Protein AF-A0ABD5ZWK5-F1 (afdb_monomer_lite)

pLDDT: mean 74.75, std 18.38, range [37.28, 96.0]

Structure (mmCIF, N/CA/C/O backbone):
data_AF-A0ABD5ZWK5-F1
#
_entry.id   AF-A0ABD5ZWK5-F1
#
loop_
_atom_site.group_PDB
_atom_site.id
_atom_site.type_symbol
_atom_site.label_atom_id
_atom_site.label_alt_id
_atom_site.label_comp_id
_atom_site.label_asym_id
_atom_site.label_entity_id
_atom_site.label_seq_id
_atom_site.pdbx_PDB_ins_code
_atom_site.Cartn_x
_atom_site.Cartn_y
_atom_site.Cartn_z
_atom_site.occupancy
_atom_site.B_iso_or_equiv
_atom_site.auth_seq_id
_atom_site.auth_comp_id
_atom_site.auth_asym_id
_atom_site.auth_atom_id
_atom_site.pdbx_PDB_model_num
ATOM 1 N N . MET A 1 1 ? 53.057 19.884 9.368 1.00 41.72 1 MET A N 1
ATOM 2 C CA . MET A 1 1 ? 53.049 21.185 8.685 1.00 41.72 1 MET A CA 1
ATOM 3 C C . MET A 1 1 ? 52.386 20.954 7.342 1.00 41.72 1 MET A C 1
ATOM 5 O O . MET A 1 1 ? 52.974 20.271 6.521 1.00 41.72 1 MET A O 1
ATOM 9 N N . ASP A 1 2 ? 51.127 21.293 7.108 1.00 48.72 2 ASP A N 1
ATOM 10 C CA . ASP A 1 2 ? 50.189 22.088 7.892 1.00 48.72 2 ASP A CA 1
ATOM 11 C C . ASP A 1 2 ? 48.768 21.659 7.519 1.00 48.72 2 ASP A C 1
ATOM 13 O O . ASP A 1 2 ? 48.415 21.565 6.346 1.00 48.72 2 ASP A O 1
ATOM 17 N N . THR A 1 3 ? 47.967 21.371 8.538 1.00 60.72 3 THR A N 1
ATOM 18 C CA . THR A 1 3 ? 46.514 21.494 8.473 1.00 60.72 3 THR A CA 1
ATOM 19 C C . THR A 1 3 ? 46.187 22.971 8.304 1.00 60.72 3 THR A C 1
ATOM 21 O O . THR A 1 3 ? 46.682 23.777 9.090 1.00 60.72 3 THR A O 1
ATOM 24 N N . ASN A 1 4 ? 45.346 23.328 7.339 1.00 51.41 4 ASN A N 1
ATOM 25 C CA . ASN A 1 4 ? 44.724 24.647 7.311 1.00 51.41 4 ASN A CA 1
ATOM 26 C C . ASN A 1 4 ? 43.282 24.568 6.794 1.00 51.41 4 ASN A C 1
ATOM 28 O O . ASN A 1 4 ? 42.942 23.611 6.093 1.00 51.41 4 ASN A O 1
ATOM 32 N N . PRO A 1 5 ? 42.428 25.504 7.238 1.00 60.09 5 PRO A N 1
ATOM 33 C CA . PRO A 1 5 ? 41.156 25.188 7.861 1.00 60.09 5 PRO A CA 1
ATOM 34 C C . PRO A 1 5 ? 39.985 25.831 7.102 1.00 60.09 5 PRO A C 1
ATOM 36 O O . PRO A 1 5 ? 40.145 26.467 6.067 1.00 60.09 5 PRO A O 1
ATOM 39 N N . ILE A 1 6 ? 38.798 25.617 7.655 1.00 54.94 6 ILE A N 1
ATOM 40 C CA . ILE A 1 6 ? 37.521 26.266 7.354 1.00 54.94 6 ILE A CA 1
ATOM 41 C C . ILE A 1 6 ? 37.673 27.785 7.187 1.00 54.94 6 ILE A C 1
ATOM 43 O O . ILE A 1 6 ? 38.091 28.428 8.141 1.00 54.94 6 ILE A O 1
ATOM 47 N N . GLU A 1 7 ? 37.203 28.333 6.061 1.00 47.56 7 GLU A N 1
ATOM 48 C CA . GLU A 1 7 ? 36.507 29.631 5.985 1.00 47.56 7 GLU A CA 1
ATOM 49 C C . GLU A 1 7 ? 35.464 29.559 4.859 1.00 47.56 7 GLU A C 1
ATOM 51 O O . GLU A 1 7 ? 35.759 29.727 3.678 1.00 47.56 7 GLU A O 1
ATOM 56 N N . THR A 1 8 ? 34.220 29.235 5.217 1.00 54.31 8 THR A N 1
ATOM 57 C CA . THR A 1 8 ? 33.062 29.520 4.364 1.00 54.31 8 THR A CA 1
ATOM 58 C C . THR A 1 8 ? 32.545 30.879 4.792 1.00 54.31 8 THR A C 1
ATOM 60 O O . THR A 1 8 ? 31.763 30.989 5.736 1.00 54.31 8 THR A O 1
ATOM 63 N N . GLU A 1 9 ? 33.047 31.921 4.134 1.00 53.41 9 GLU A N 1
ATOM 64 C CA . GLU A 1 9 ? 32.497 33.257 4.282 1.00 53.41 9 GLU A CA 1
ATOM 65 C C . GLU A 1 9 ? 31.101 33.319 3.663 1.00 53.41 9 GLU A C 1
ATOM 67 O O . GLU A 1 9 ? 30.837 32.933 2.524 1.00 53.41 9 GLU A O 1
ATOM 72 N N . ARG A 1 10 ? 30.204 33.803 4.509 1.00 50.69 10 ARG A N 1
ATOM 73 C CA . ARG A 1 10 ? 28.829 34.194 4.264 1.00 50.69 10 ARG A CA 1
ATOM 74 C C . ARG A 1 10 ? 28.845 35.428 3.356 1.00 50.69 10 ARG A C 1
ATOM 76 O O . ARG A 1 10 ? 29.553 36.388 3.638 1.00 50.69 10 ARG A O 1
ATOM 83 N N . SER A 1 11 ? 28.051 35.427 2.292 1.00 53.44 11 SER A N 1
ATOM 84 C CA . SER A 1 11 ? 27.639 36.663 1.623 1.00 53.44 11 SER A CA 1
ATOM 85 C C . SER A 1 11 ? 26.136 36.640 1.430 1.00 53.44 11 SER A C 1
ATOM 87 O O . SER A 1 11 ? 25.565 35.715 0.857 1.00 53.44 11 SER A O 1
ATOM 89 N N . GLU A 1 12 ? 25.537 37.657 2.028 1.00 55.16 12 GLU A N 1
ATOM 90 C CA . GLU A 1 12 ? 24.126 37.982 2.080 1.00 55.16 12 GLU A CA 1
ATOM 91 C C . GLU A 1 12 ? 23.631 38.470 0.710 1.00 55.16 12 GLU A C 1
ATOM 93 O O . GLU A 1 12 ? 24.319 39.197 -0.005 1.00 55.16 12 GLU A O 1
ATOM 98 N N . SER A 1 13 ? 22.416 38.072 0.350 1.00 49.88 13 SER A N 1
ATOM 99 C CA . SER A 1 13 ? 21.538 38.716 -0.638 1.00 49.88 13 SER A CA 1
ATOM 100 C C . SER A 1 13 ? 20.133 38.273 -0.225 1.00 49.88 13 SER A C 1
ATOM 102 O O . SER A 1 13 ? 19.836 37.084 -0.263 1.00 49.88 13 SER A O 1
ATOM 104 N N . ASP A 1 14 ? 19.393 39.075 0.536 1.00 57.72 14 ASP A N 1
ATOM 105 C CA . ASP A 1 14 ? 18.587 40.210 0.065 1.00 57.72 14 ASP A CA 1
ATOM 106 C C . ASP A 1 14 ? 17.645 39.814 -1.079 1.00 57.72 14 ASP A C 1
ATOM 108 O O . ASP A 1 14 ? 17.974 39.918 -2.258 1.00 57.72 14 ASP A O 1
ATOM 112 N N . SER A 1 15 ? 16.471 39.320 -0.689 1.00 50.72 15 SER A N 1
ATOM 113 C CA . SER A 1 15 ? 15.239 39.452 -1.460 1.00 50.72 15 SER A CA 1
ATOM 114 C C . SER A 1 15 ? 14.054 39.351 -0.498 1.00 50.72 15 SER A C 1
ATOM 116 O O . SER A 1 15 ? 13.648 38.260 -0.096 1.00 50.72 15 SER A O 1
ATOM 118 N N . THR A 1 16 ? 13.537 40.506 -0.092 1.00 54.25 16 THR A N 1
ATOM 119 C CA . THR A 1 16 ? 12.135 40.681 0.293 1.00 54.25 16 THR A CA 1
ATOM 120 C C . THR A 1 16 ? 11.244 40.357 -0.904 1.00 54.25 16 THR A C 1
ATOM 122 O O . THR A 1 16 ? 11.539 40.803 -2.010 1.00 54.25 16 THR A O 1
ATOM 125 N N . ASP A 1 17 ? 10.203 39.549 -0.704 1.00 47.34 17 ASP A N 1
ATOM 126 C CA . ASP A 1 17 ? 8.800 39.989 -0.776 1.00 47.34 17 ASP A CA 1
ATOM 127 C C . ASP A 1 17 ? 7.824 38.798 -0.744 1.00 47.34 17 ASP A C 1
ATOM 129 O O . ASP A 1 17 ? 8.101 37.725 -1.279 1.00 47.34 17 ASP A O 1
ATOM 133 N N . ASP A 1 18 ? 6.662 39.078 -0.147 1.00 54.00 18 ASP A N 1
ATOM 134 C CA . ASP A 1 18 ? 5.392 38.345 -0.222 1.00 54.00 18 ASP A CA 1
ATOM 135 C C . ASP A 1 18 ? 5.255 37.005 0.530 1.00 54.00 18 ASP A C 1
ATOM 137 O O . ASP A 1 18 ? 5.014 35.952 -0.056 1.00 54.00 18 ASP A O 1
ATOM 141 N N . ASP A 1 19 ? 5.261 37.075 1.868 1.00 55.28 19 ASP A N 1
ATOM 142 C CA . ASP A 1 19 ? 4.464 36.142 2.676 1.00 55.28 19 ASP A CA 1
ATOM 143 C C . ASP A 1 19 ? 3.159 36.828 3.085 1.00 55.28 19 ASP A C 1
ATOM 145 O O . ASP A 1 19 ? 3.110 37.735 3.920 1.00 55.28 19 ASP A O 1
ATOM 149 N N . ALA A 1 20 ? 2.094 36.401 2.413 1.00 56.19 20 ALA A N 1
ATOM 150 C CA . ALA A 1 20 ? 0.741 36.857 2.624 1.00 56.19 20 ALA A CA 1
ATOM 151 C C . ALA A 1 20 ? 0.269 36.543 4.051 1.00 56.19 20 ALA A C 1
ATOM 153 O O . ALA A 1 20 ? 0.216 35.400 4.501 1.00 56.19 20 ALA A O 1
ATOM 154 N N . GLU A 1 21 ? -0.145 37.607 4.725 1.00 58.12 21 GLU A N 1
ATOM 155 C CA . GLU A 1 21 ? -0.917 37.613 5.956 1.00 58.12 21 GLU A CA 1
ATOM 156 C C . GLU A 1 21 ? -2.157 36.701 5.863 1.00 58.12 21 GLU A C 1
ATOM 158 O O . GLU A 1 21 ? -3.150 37.040 5.219 1.00 58.12 21 GLU A O 1
ATOM 163 N N . THR A 1 22 ? -2.161 35.591 6.603 1.00 56.06 22 THR A N 1
ATOM 164 C CA . THR A 1 22 ? -3.397 35.040 7.181 1.00 56.06 22 THR A CA 1
ATOM 165 C C . THR A 1 22 ? -3.154 34.668 8.638 1.00 56.06 22 THR A C 1
ATOM 167 O O . THR A 1 22 ? -2.994 33.501 8.994 1.00 56.06 22 THR A O 1
ATOM 170 N N . ALA A 1 23 ? -3.125 35.679 9.507 1.00 52.66 23 ALA A N 1
ATOM 171 C CA . ALA A 1 23 ? -3.261 35.472 10.940 1.00 52.66 23 ALA A CA 1
ATOM 172 C C . ALA A 1 23 ? -4.684 34.965 11.225 1.00 52.66 23 ALA A C 1
ATOM 174 O O . ALA A 1 23 ? -5.651 35.727 11.232 1.00 52.66 23 ALA A O 1
ATOM 175 N N . ALA A 1 24 ? -4.824 33.658 11.446 1.00 52.19 24 ALA A N 1
ATOM 176 C CA . ALA A 1 24 ? -6.021 33.091 12.044 1.00 52.19 24 ALA A CA 1
ATOM 177 C C . ALA A 1 24 ? -6.106 33.590 13.494 1.00 52.19 24 ALA A C 1
ATOM 179 O O . ALA A 1 24 ? -5.479 33.046 14.400 1.00 52.19 24 ALA A O 1
ATOM 180 N N . THR A 1 25 ? -6.860 34.664 13.718 1.00 49.44 25 THR A N 1
ATOM 181 C CA . THR A 1 25 ? -7.189 35.139 15.061 1.00 49.44 25 THR A CA 1
ATOM 182 C C . THR A 1 25 ? -8.143 34.138 15.708 1.00 49.44 25 THR A C 1
ATOM 184 O O . THR A 1 25 ? -9.362 34.222 15.542 1.00 49.44 25 THR A O 1
ATOM 187 N N . ALA A 1 26 ? -7.594 33.166 16.435 1.00 51.25 26 ALA A N 1
ATOM 188 C CA . ALA A 1 26 ? -8.353 32.376 17.389 1.00 51.25 26 ALA A CA 1
ATOM 189 C C . ALA A 1 26 ? -8.826 33.318 18.508 1.00 51.25 26 ALA A C 1
ATOM 191 O O . ALA A 1 26 ? -8.052 33.733 19.368 1.00 51.25 26 ALA A O 1
ATOM 192 N N . SER A 1 27 ? -10.099 33.706 18.457 1.00 50.72 27 SER A N 1
ATOM 193 C CA . SER A 1 27 ? -10.766 34.395 19.557 1.00 50.72 27 SER A CA 1
ATOM 194 C C . SER A 1 27 ? -10.916 33.405 20.712 1.00 50.72 27 SER A C 1
ATOM 196 O O . SER A 1 27 ? -11.805 32.557 20.713 1.00 50.72 27 SER A O 1
ATOM 198 N N . VAL A 1 28 ? -10.013 33.498 21.687 1.00 57.72 28 VAL A N 1
ATOM 199 C CA . VAL A 1 28 ? -10.238 32.959 23.028 1.00 57.72 28 VAL A CA 1
ATOM 200 C C . VAL A 1 28 ? -11.295 33.850 23.674 1.00 57.72 28 VAL A C 1
ATOM 202 O O . VAL A 1 28 ? -11.070 35.039 23.892 1.00 57.72 28 VAL A O 1
ATOM 205 N N . VAL A 1 29 ? -12.475 33.286 23.920 1.00 58.56 29 VAL A N 1
ATOM 206 C CA . VAL A 1 29 ? -13.468 33.888 24.809 1.00 58.56 29 VAL A CA 1
ATOM 207 C C . VAL A 1 29 ? -12.938 33.704 26.226 1.00 58.56 29 VAL A C 1
ATOM 209 O O . VAL A 1 29 ? -13.013 32.610 26.782 1.00 58.56 29 VAL A O 1
ATOM 212 N N . GLU A 1 30 ? -12.355 34.761 26.787 1.00 48.53 30 GLU A N 1
ATOM 213 C CA . GLU A 1 30 ? -12.121 34.846 28.225 1.0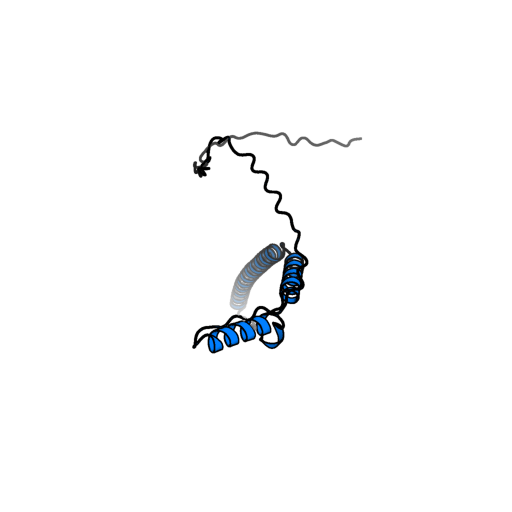0 48.53 30 GLU A CA 1
ATOM 214 C C . GLU A 1 30 ? -13.477 34.948 28.927 1.00 48.53 30 GLU A C 1
ATOM 216 O O . GLU A 1 30 ? -14.207 35.929 28.779 1.00 48.53 30 GLU A O 1
ATOM 221 N N . ALA A 1 31 ? -13.830 33.899 29.665 1.00 56.12 31 ALA A N 1
ATOM 222 C CA . ALA A 1 31 ? -14.892 33.954 30.652 1.00 56.12 31 ALA A CA 1
ATOM 223 C C . ALA A 1 31 ? -14.315 34.588 31.926 1.00 56.12 31 ALA A C 1
ATOM 225 O O . ALA A 1 31 ? -13.784 33.894 32.790 1.00 56.12 31 ALA A O 1
ATOM 226 N N . ASP A 1 32 ? -14.394 35.914 32.005 1.00 50.75 32 ASP A N 1
ATOM 227 C CA . ASP A 1 32 ? -14.302 36.651 33.264 1.00 50.75 32 ASP A CA 1
ATOM 228 C C . ASP A 1 32 ? -15.675 36.540 33.948 1.00 50.75 32 ASP A C 1
ATOM 230 O O . ASP A 1 32 ? -16.598 37.287 33.625 1.00 50.75 32 ASP A O 1
ATOM 234 N N . ASP A 1 33 ? -15.850 35.541 34.820 1.00 50.44 33 ASP A N 1
ATOM 235 C CA . ASP A 1 33 ? -16.977 35.507 35.757 1.00 50.44 33 ASP A CA 1
ATOM 236 C C . ASP A 1 33 ? -16.432 35.705 37.169 1.00 50.44 33 ASP A C 1
ATOM 238 O O . ASP A 1 33 ? -15.735 34.867 37.751 1.00 50.44 33 ASP A O 1
ATOM 242 N N . ALA A 1 34 ? -16.677 36.916 37.650 1.00 52.72 34 ALA A N 1
ATOM 243 C CA . ALA A 1 34 ? -16.194 37.449 38.900 1.00 52.72 34 ALA A CA 1
ATOM 244 C C . ALA A 1 34 ? -16.769 36.712 40.119 1.00 52.72 34 ALA A C 1
ATOM 246 O O . ALA A 1 34 ? -17.892 36.216 40.136 1.00 52.72 34 ALA A O 1
ATOM 247 N N . ALA A 1 35 ? -15.967 36.725 41.180 1.00 54.16 35 ALA A N 1
ATOM 248 C CA . ALA A 1 35 ? -16.237 36.176 42.499 1.00 54.16 35 ALA A CA 1
ATOM 249 C C . ALA A 1 35 ? -17.658 36.424 43.059 1.00 54.16 35 ALA A C 1
ATOM 251 O O . ALA A 1 35 ? -18.169 37.542 43.079 1.00 54.16 35 ALA A O 1
ATOM 252 N N . THR A 1 36 ? -18.216 35.369 43.652 1.00 50.88 36 THR A N 1
ATOM 253 C CA . THR A 1 36 ? -19.245 35.367 44.710 1.00 50.88 36 THR A CA 1
ATOM 254 C C . THR A 1 36 ? -18.729 34.348 45.729 1.00 50.88 36 THR A C 1
ATOM 256 O O . THR A 1 36 ? -18.655 33.163 45.430 1.00 50.88 36 THR A O 1
ATOM 259 N N . ASP A 1 37 ? -17.987 34.754 46.760 1.00 56.28 37 ASP A N 1
ATOM 260 C CA . ASP A 1 37 ? -18.473 35.189 48.081 1.00 56.28 37 ASP A CA 1
ATOM 261 C C . ASP A 1 37 ? -19.783 34.530 48.536 1.00 56.28 37 ASP A C 1
ATOM 263 O O . ASP A 1 37 ? -20.864 34.867 48.061 1.00 56.28 37 ASP A O 1
ATOM 267 N N . GLY A 1 38 ? -19.670 33.633 49.518 1.00 47.75 38 GLY A N 1
ATOM 268 C CA . GLY A 1 38 ? -20.788 33.245 50.372 1.00 47.75 38 GLY A CA 1
ATOM 269 C C . GLY A 1 38 ? -21.087 31.751 50.414 1.00 47.75 38 GLY A C 1
ATOM 270 O O . GLY A 1 38 ? -21.747 31.214 49.531 1.00 47.75 38 GLY A O 1
ATOM 271 N N . GLY A 1 39 ? -20.719 31.119 51.533 1.00 47.72 39 GLY A N 1
ATOM 272 C CA . GLY A 1 39 ? -21.441 29.950 52.033 1.00 47.72 39 GLY A CA 1
ATOM 273 C C . GLY A 1 39 ? -20.564 28.776 52.429 1.00 47.72 39 GLY A C 1
ATOM 274 O O . GLY A 1 39 ? -20.484 27.786 51.712 1.00 47.72 39 GLY A O 1
ATOM 275 N N . GLU A 1 40 ? -19.977 28.854 53.617 1.00 54.94 40 GLU A N 1
ATOM 276 C CA . GLU A 1 40 ? -19.593 27.668 54.374 1.00 54.94 40 GLU A CA 1
ATOM 277 C C . GLU A 1 40 ? -20.877 26.881 54.675 1.00 54.94 40 GLU A C 1
ATOM 279 O O . GLU A 1 40 ? -21.720 27.319 55.459 1.00 54.94 40 GLU A O 1
ATOM 284 N N . THR A 1 41 ? -21.070 25.738 54.022 1.00 48.16 41 THR A N 1
ATOM 285 C CA . THR A 1 41 ? -22.033 24.736 54.479 1.00 48.16 41 THR A CA 1
ATOM 286 C C . THR A 1 41 ? -21.267 23.494 54.876 1.00 48.16 41 THR A C 1
ATOM 288 O O . THR A 1 41 ? -20.989 22.625 54.050 1.00 48.16 41 THR A O 1
ATOM 291 N N . ASP A 1 42 ? -20.948 23.430 56.169 1.00 52.19 42 ASP A N 1
ATOM 292 C CA . ASP A 1 42 ? -20.785 22.174 56.888 1.00 52.19 42 ASP A CA 1
ATOM 293 C C . ASP A 1 42 ? -21.972 21.274 56.548 1.00 52.19 42 ASP A C 1
ATOM 295 O O . ASP A 1 42 ? -23.132 21.589 56.822 1.00 52.19 42 ASP A O 1
ATOM 299 N N . THR A 1 43 ? -21.699 20.149 55.905 1.00 54.53 43 THR A N 1
ATOM 300 C CA . THR A 1 43 ? -22.643 19.039 55.869 1.00 54.53 43 THR A CA 1
ATOM 301 C C . THR A 1 43 ? -21.864 17.787 56.211 1.00 54.53 43 THR A C 1
ATOM 303 O O . THR A 1 43 ? -21.460 17.013 55.346 1.00 54.53 43 THR A O 1
ATOM 306 N N . GLU A 1 44 ? -21.647 17.604 57.511 1.00 53.88 44 GLU A N 1
ATOM 307 C CA . GLU A 1 44 ? -21.389 16.289 58.079 1.00 53.88 44 GLU A CA 1
ATOM 308 C C . GLU A 1 44 ? -22.635 15.428 57.837 1.00 53.88 44 GLU A C 1
ATOM 310 O O . GLU A 1 44 ? -23.612 15.444 58.585 1.00 53.88 44 GLU A O 1
ATOM 315 N N . ALA A 1 45 ? -22.631 14.702 56.721 1.00 49.31 45 ALA A N 1
ATOM 316 C CA . ALA A 1 45 ? -23.543 13.595 56.514 1.00 49.31 45 ALA A CA 1
ATOM 317 C C . ALA A 1 45 ? -22.959 12.378 57.238 1.00 49.31 45 ALA A C 1
ATOM 319 O O . ALA A 1 45 ? -22.171 11.609 56.690 1.00 49.31 45 ALA A O 1
ATOM 320 N N . GLU A 1 46 ? -23.351 12.251 58.501 1.00 49.38 46 GLU A N 1
ATOM 321 C CA . GLU A 1 46 ? -23.245 11.059 59.337 1.00 49.38 46 GLU A CA 1
ATOM 322 C C . GLU A 1 46 ? -23.595 9.791 58.530 1.00 49.38 46 GLU A C 1
ATOM 324 O O . GLU A 1 46 ? -24.764 9.433 58.363 1.00 49.38 46 GLU A O 1
ATOM 329 N N . SER A 1 47 ? -22.584 9.075 58.029 1.00 47.66 47 SER A N 1
ATOM 330 C CA . SER A 1 47 ? -22.750 7.738 57.445 1.00 47.66 47 SER A CA 1
ATOM 331 C C . SER A 1 47 ? -22.855 6.706 58.571 1.00 47.66 47 SER A C 1
ATOM 333 O O . SER A 1 47 ? -21.978 5.876 58.804 1.00 47.66 47 SER A O 1
ATOM 335 N N . GLY A 1 48 ? -23.940 6.814 59.336 1.00 56.53 48 GLY A N 1
ATOM 336 C CA . GLY A 1 48 ? -24.341 5.880 60.378 1.00 56.53 48 GLY A CA 1
ATOM 337 C C . GLY A 1 48 ? -25.532 5.061 59.899 1.00 56.53 48 GLY A C 1
ATOM 338 O O . GLY A 1 48 ? -26.677 5.462 60.080 1.00 56.53 48 GLY A O 1
ATOM 339 N N . GLY A 1 49 ? -25.281 3.905 59.281 1.00 45.03 49 GLY A N 1
ATOM 340 C CA . GLY A 1 49 ? -26.376 3.103 58.742 1.00 45.03 49 GLY A CA 1
ATOM 341 C C . GLY A 1 49 ? -25.998 1.736 58.194 1.00 45.03 49 GLY A C 1
ATOM 342 O O . GLY A 1 49 ? -26.446 1.381 57.111 1.00 45.03 49 GLY A O 1
ATOM 343 N N . SER A 1 50 ? -25.244 0.926 58.945 1.00 53.88 50 SER A N 1
ATOM 344 C CA . SER A 1 50 ? -25.272 -0.536 58.759 1.00 53.88 50 SER A CA 1
ATOM 345 C C . SER A 1 50 ? -26.631 -1.068 59.236 1.00 53.88 50 SER A C 1
ATOM 347 O O . SER A 1 50 ? -26.756 -1.685 60.291 1.00 53.88 50 SER A O 1
ATOM 349 N N . SER A 1 51 ? -27.696 -0.736 58.509 1.00 46.84 51 SER A N 1
ATOM 350 C CA . SER A 1 51 ? -28.987 -1.386 58.693 1.00 46.84 51 SER A CA 1
ATOM 351 C C . SER A 1 51 ? -28.979 -2.627 57.828 1.00 46.84 51 SER A C 1
ATOM 353 O O . SER A 1 51 ? -28.858 -2.531 56.611 1.00 46.84 51 SER A O 1
ATOM 355 N N . ALA A 1 52 ? -29.083 -3.788 58.471 1.00 58.38 52 ALA A N 1
ATOM 356 C CA . ALA A 1 52 ? -29.350 -5.059 57.820 1.00 58.38 52 ALA A CA 1
ATOM 357 C C . ALA A 1 52 ? -30.483 -4.872 56.797 1.00 58.38 52 ALA A C 1
ATOM 359 O O . ALA A 1 52 ? -31.646 -4.698 57.166 1.00 58.38 52 ALA A O 1
ATOM 360 N N . VAL A 1 53 ? -30.123 -4.822 55.514 1.00 58.41 53 VAL A N 1
ATOM 361 C CA . VAL A 1 53 ? -31.060 -4.504 54.437 1.00 58.41 53 VAL A CA 1
ATOM 362 C C . VAL A 1 53 ? -31.914 -5.742 54.197 1.00 58.41 53 VAL A C 1
ATOM 364 O O . VAL A 1 53 ? -31.512 -6.674 53.504 1.00 58.41 53 VAL A O 1
ATOM 367 N N . GLY A 1 54 ? -33.089 -5.783 54.825 1.00 63.16 54 GLY A N 1
ATOM 368 C CA . GLY A 1 54 ? -34.146 -6.711 54.435 1.00 63.16 54 GLY A CA 1
ATOM 369 C C . GLY A 1 54 ? -34.566 -6.442 52.983 1.00 63.16 54 GLY A C 1
ATOM 370 O O . GLY A 1 54 ? -34.485 -5.295 52.534 1.00 63.16 54 GLY A O 1
ATOM 371 N N . PRO A 1 55 ? -34.990 -7.467 52.222 1.00 69.94 55 PRO A N 1
ATOM 372 C CA . PRO A 1 55 ? -35.326 -7.298 50.813 1.00 69.94 55 PRO A CA 1
ATOM 373 C C . PRO A 1 55 ? -36.452 -6.268 50.646 1.00 69.94 55 PRO A C 1
ATOM 375 O O . PRO A 1 55 ? -37.516 -6.391 51.252 1.00 69.94 55 PRO A O 1
ATOM 378 N N . LEU A 1 56 ? -36.209 -5.253 49.815 1.00 64.12 56 LEU A N 1
ATOM 379 C CA . LEU A 1 56 ? -37.191 -4.231 49.456 1.00 64.12 56 LEU A CA 1
ATOM 380 C C . LEU A 1 56 ? -38.306 -4.872 48.619 1.00 64.12 56 LEU A C 1
ATOM 382 O O . LEU A 1 56 ? -38.093 -5.248 47.467 1.00 64.12 56 LEU A O 1
ATOM 386 N N . THR A 1 57 ? -39.504 -4.997 49.188 1.00 59.53 57 THR A N 1
ATOM 387 C CA . THR A 1 57 ? -40.692 -5.451 48.458 1.00 59.53 57 THR A CA 1
ATOM 388 C C . THR A 1 57 ? -41.361 -4.255 47.792 1.00 59.53 57 THR A C 1
ATOM 390 O O . THR A 1 57 ? -42.087 -3.500 48.438 1.00 59.53 57 THR A O 1
ATOM 393 N N . ILE A 1 58 ? -41.110 -4.066 46.499 1.00 70.94 58 ILE A N 1
ATOM 394 C CA . ILE A 1 58 ? -41.827 -3.086 45.681 1.00 70.94 58 ILE A CA 1
ATOM 395 C C . ILE A 1 58 ? -43.062 -3.784 45.108 1.00 70.94 58 ILE A C 1
ATOM 397 O O . ILE A 1 58 ? -42.943 -4.776 44.393 1.00 70.94 58 ILE A O 1
ATOM 401 N N . THR A 1 59 ? -44.257 -3.282 45.414 1.00 65.56 59 THR A N 1
ATOM 402 C CA . THR A 1 59 ? -45.484 -3.685 44.715 1.00 65.56 59 THR A CA 1
ATOM 403 C C . THR A 1 59 ? -45.580 -2.867 43.433 1.00 65.56 59 THR A C 1
ATOM 405 O O . THR A 1 59 ? -45.887 -1.674 43.487 1.00 65.56 59 THR A O 1
ATOM 408 N N . LEU A 1 60 ? -45.247 -3.475 42.294 1.00 67.56 60 LEU A N 1
ATOM 409 C CA . LEU A 1 60 ? -45.257 -2.775 41.014 1.00 67.56 60 LEU A CA 1
ATOM 410 C C . LEU A 1 60 ? -46.651 -2.804 40.339 1.00 67.56 60 LEU A C 1
ATOM 412 O O . LEU A 1 60 ? -47.379 -3.784 40.503 1.00 67.56 60 LEU A O 1
ATOM 416 N N . PRO A 1 61 ? -47.025 -1.755 39.575 1.00 77.75 61 PRO A N 1
ATOM 417 C CA . PRO A 1 61 ? -48.254 -1.703 38.776 1.00 77.75 61 PRO A CA 1
ATOM 418 C C . PRO A 1 61 ? -48.332 -2.799 37.707 1.00 77.75 61 PRO A C 1
ATOM 420 O O . PRO A 1 61 ? -47.304 -3.243 37.186 1.00 77.75 61 PRO A O 1
ATOM 423 N N . ASP A 1 62 ? -49.557 -3.171 37.335 1.00 59.09 62 ASP A N 1
ATOM 424 C CA . ASP A 1 62 ? -49.821 -4.168 36.295 1.00 59.09 62 ASP A CA 1
ATOM 425 C C . ASP A 1 62 ? -49.222 -3.702 34.950 1.00 59.09 62 ASP A C 1
ATOM 427 O O . ASP A 1 62 ? -49.469 -2.578 34.507 1.00 59.09 62 ASP A O 1
ATOM 431 N N . GLY A 1 63 ? -48.346 -4.524 34.360 1.00 67.50 63 GLY A N 1
ATOM 432 C CA . GLY A 1 63 ? -47.476 -4.170 33.221 1.00 67.50 63 GLY A CA 1
ATOM 433 C C . GLY A 1 63 ? -45.976 -4.049 33.544 1.00 67.50 63 GLY A C 1
ATOM 434 O O . GLY A 1 63 ? -45.143 -4.077 32.638 1.00 67.50 63 GLY A O 1
ATOM 435 N N . SER A 1 64 ? -45.597 -3.996 34.823 1.00 72.69 64 SER A N 1
ATOM 436 C CA . SER A 1 64 ? -44.186 -3.912 35.240 1.00 72.69 64 SER A CA 1
ATOM 437 C C . SER A 1 64 ? -43.429 -5.238 35.159 1.00 72.69 64 SER A C 1
ATOM 439 O O . SER A 1 64 ? -42.207 -5.251 35.296 1.00 72.69 64 SER A O 1
ATOM 441 N N . GLU A 1 65 ? -44.132 -6.345 34.924 1.00 76.19 65 GLU A N 1
ATOM 442 C CA . GLU A 1 65 ? -43.546 -7.671 34.713 1.00 76.19 65 GLU A CA 1
ATOM 443 C C . GLU A 1 65 ? -42.640 -7.684 33.473 1.00 76.19 65 GLU A C 1
ATOM 445 O O . GLU A 1 65 ? -41.494 -8.112 33.563 1.00 76.19 65 GLU A O 1
ATOM 450 N N . SER A 1 66 ? -43.080 -7.077 32.363 1.00 80.50 66 SER A N 1
ATOM 451 C CA . SER A 1 66 ? -42.278 -6.970 31.134 1.00 80.50 66 SER A CA 1
ATOM 452 C C . SER A 1 66 ? -41.055 -6.061 31.301 1.00 80.50 66 SER A C 1
ATOM 454 O O . SER A 1 66 ? -39.969 -6.369 30.812 1.00 80.50 66 SER A O 1
ATOM 456 N N . VAL A 1 67 ? -41.199 -4.958 32.043 1.00 85.75 67 VAL A N 1
ATOM 457 C CA . VAL A 1 67 ? -40.081 -4.043 32.327 1.00 85.75 67 VAL A CA 1
ATOM 458 C C . VAL A 1 67 ? -39.073 -4.703 33.265 1.00 85.75 67 VAL A C 1
ATOM 460 O O . VAL A 1 67 ? -37.867 -4.585 33.071 1.00 85.75 67 VAL A O 1
ATOM 463 N N . SER A 1 68 ? -39.557 -5.447 34.255 1.00 87.12 68 SER A N 1
ATOM 464 C CA . SER A 1 68 ? -38.718 -6.190 35.193 1.00 87.12 68 SER A CA 1
ATOM 465 C C . SER A 1 68 ? -37.976 -7.325 34.487 1.00 87.12 68 SER A C 1
ATOM 467 O O . SER A 1 68 ? -36.783 -7.503 34.721 1.00 87.12 68 SER A O 1
ATOM 469 N N . GLU A 1 69 ? -38.630 -8.037 33.567 1.00 89.44 69 GLU A N 1
ATOM 470 C CA . GLU A 1 69 ? -37.985 -9.039 32.716 1.00 89.44 69 GLU A CA 1
ATOM 471 C C . GLU A 1 69 ? -36.913 -8.408 31.819 1.00 89.44 69 GLU A C 1
ATOM 473 O O . GLU A 1 69 ? -35.790 -8.908 31.766 1.00 89.44 69 GLU A O 1
ATOM 478 N N . ALA A 1 70 ? -37.202 -7.266 31.189 1.00 91.62 70 ALA A N 1
ATOM 479 C CA . ALA A 1 70 ? -36.231 -6.546 30.369 1.00 91.62 70 ALA A CA 1
ATOM 480 C C . ALA A 1 70 ? -35.013 -6.085 31.185 1.00 91.62 70 ALA A C 1
ATOM 482 O O . ALA A 1 70 ? -33.876 -6.269 30.750 1.00 91.62 70 ALA A O 1
ATOM 483 N N . ILE A 1 71 ? -35.229 -5.543 32.387 1.00 90.38 71 ILE A N 1
ATOM 484 C CA . ILE A 1 71 ? -34.150 -5.125 33.293 1.00 90.38 71 ILE A CA 1
ATOM 485 C C . ILE A 1 71 ? -33.307 -6.331 33.719 1.00 90.38 71 ILE A C 1
ATOM 487 O O . ILE A 1 71 ? -32.079 -6.254 33.710 1.00 90.38 71 ILE A O 1
ATOM 491 N N . LEU A 1 72 ? -33.935 -7.456 34.068 1.00 88.75 72 LEU A N 1
ATOM 492 C CA . LEU A 1 72 ? -33.218 -8.669 34.469 1.00 88.75 72 LEU A CA 1
ATOM 493 C C . LEU A 1 72 ? -32.444 -9.287 33.302 1.00 88.75 72 LEU A C 1
ATOM 495 O O . LEU A 1 72 ? -31.292 -9.684 33.484 1.00 88.75 72 LEU A O 1
ATOM 499 N N . SER A 1 73 ? -33.036 -9.316 32.108 1.00 89.44 73 SER A N 1
ATOM 500 C CA . SER A 1 73 ? -32.384 -9.761 30.875 1.00 89.44 73 SER A CA 1
ATOM 501 C C . SER A 1 73 ? -31.174 -8.888 30.548 1.00 89.44 73 SER A C 1
ATOM 503 O O . SER A 1 73 ? -30.075 -9.396 30.339 1.00 89.44 73 SER A O 1
ATOM 505 N N . HIS A 1 74 ? -31.341 -7.567 30.581 1.00 91.25 74 HIS A N 1
ATOM 506 C CA . HIS A 1 74 ? -30.267 -6.616 30.316 1.00 91.25 74 HIS A CA 1
ATOM 507 C C . HIS A 1 74 ? -29.140 -6.726 31.347 1.00 91.25 74 HIS A C 1
ATOM 509 O O . HIS A 1 74 ? -27.965 -6.787 30.996 1.00 91.25 74 HIS A O 1
ATOM 515 N N . ARG A 1 75 ? -29.480 -6.834 32.633 1.00 92.19 75 ARG A N 1
ATOM 516 C CA . ARG A 1 75 ? -28.488 -7.014 33.694 1.00 92.19 75 ARG A CA 1
ATOM 517 C C . ARG A 1 75 ? -27.724 -8.329 33.531 1.00 92.19 75 ARG A C 1
ATOM 519 O O . ARG A 1 75 ? -26.513 -8.357 33.737 1.00 92.19 75 ARG A O 1
ATOM 526 N N . ARG A 1 76 ? -28.404 -9.410 33.140 1.00 89.44 76 ARG A N 1
ATOM 527 C CA . ARG A 1 76 ? -27.762 -10.697 32.842 1.00 89.44 76 ARG A CA 1
ATOM 528 C C . ARG A 1 76 ? -26.791 -10.580 31.667 1.00 89.44 76 ARG A C 1
ATOM 530 O O . ARG A 1 76 ? -25.681 -11.094 31.777 1.00 89.44 76 ARG A O 1
ATOM 537 N N . MET A 1 77 ? -27.179 -9.845 30.626 1.00 90.69 77 MET A N 1
ATOM 538 C CA . MET A 1 77 ? -26.358 -9.567 29.447 1.00 90.69 77 MET A CA 1
ATOM 539 C C . MET A 1 77 ? -25.085 -8.783 29.790 1.00 90.69 77 MET A C 1
ATOM 541 O O . MET A 1 77 ? -24.011 -9.133 29.324 1.00 90.69 77 MET A O 1
ATOM 545 N N . LEU A 1 78 ? -25.176 -7.779 30.665 1.00 89.38 78 LEU A N 1
ATOM 546 C CA . LEU A 1 78 ? -24.006 -7.017 31.119 1.00 89.38 78 LEU A CA 1
ATOM 547 C C . LEU A 1 78 ? -23.090 -7.805 32.066 1.00 89.38 78 LEU A C 1
ATOM 549 O O . LEU A 1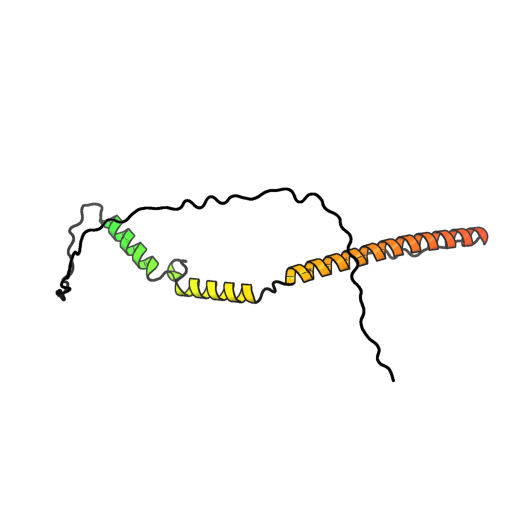 78 ? -21.909 -7.501 32.167 1.00 89.38 78 LEU A O 1
ATOM 553 N N . THR A 1 79 ? -23.627 -8.802 32.774 1.00 90.62 79 THR A N 1
ATOM 554 C CA . THR A 1 79 ? -22.828 -9.633 33.692 1.00 90.62 79 THR A CA 1
ATOM 555 C C . THR A 1 79 ? -22.062 -10.728 32.941 1.00 90.62 79 THR A C 1
ATOM 557 O O . THR A 1 79 ? -20.996 -11.130 33.390 1.00 90.62 79 THR A O 1
ATOM 560 N N . ASN A 1 80 ? -22.592 -11.206 31.808 1.00 89.56 80 ASN A N 1
ATOM 561 C CA . ASN A 1 80 ? -21.954 -12.209 30.946 1.00 89.56 80 ASN A CA 1
ATOM 562 C C . ASN A 1 80 ? -21.959 -11.717 29.487 1.00 89.56 80 ASN A C 1
ATOM 564 O O . ASN A 1 80 ? -22.742 -12.213 28.675 1.00 89.56 80 ASN A O 1
ATOM 568 N N . PRO A 1 81 ? -21.140 -10.706 29.151 1.00 90.00 81 PRO A N 1
ATOM 569 C CA . PRO A 1 81 ? -21.179 -10.063 27.838 1.00 90.00 81 PRO A CA 1
ATOM 570 C C . PRO A 1 81 ? -20.859 -11.036 26.691 1.00 90.00 81 PRO A C 1
ATOM 572 O O . PRO A 1 81 ? -21.555 -11.041 25.674 1.00 90.00 81 PRO A O 1
ATOM 575 N N . SER A 1 82 ? -19.891 -11.929 26.892 1.00 87.94 82 SER A N 1
ATOM 576 C CA . SER A 1 82 ? -19.413 -12.887 25.888 1.00 87.94 82 SER A CA 1
ATOM 577 C C . SER A 1 82 ? -20.477 -13.898 25.437 1.00 87.94 82 SER A C 1
ATOM 579 O O . SER A 1 82 ? -20.562 -14.204 24.248 1.00 87.94 82 SER A O 1
ATOM 581 N N . ASP A 1 83 ? -21.362 -14.346 26.335 1.00 90.00 83 ASP A N 1
ATOM 582 C CA . ASP A 1 83 ? -22.479 -15.253 26.006 1.00 90.00 83 ASP A CA 1
ATOM 583 C C . ASP A 1 83 ? -23.522 -14.607 25.077 1.00 90.00 83 ASP A C 1
ATOM 585 O O . ASP A 1 83 ? -24.330 -15.292 24.442 1.00 90.00 83 ASP A O 1
ATOM 589 N N . HIS A 1 84 ? -23.513 -13.277 24.998 1.00 90.00 84 HIS A N 1
ATOM 590 C CA . HIS A 1 84 ? -24.463 -12.479 24.233 1.00 90.00 84 HIS A CA 1
ATOM 591 C C . HIS A 1 84 ? -23.808 -11.706 23.081 1.00 90.00 84 HIS A C 1
ATOM 593 O O . HIS A 1 84 ? -24.437 -10.817 22.507 1.00 90.00 84 HIS A O 1
ATOM 599 N N . GLY A 1 85 ? -22.570 -12.061 22.714 1.00 85.06 85 GLY A N 1
ATOM 600 C CA . GLY A 1 85 ? -21.836 -11.421 21.619 1.00 85.06 85 GLY A CA 1
ATOM 601 C C . GLY A 1 85 ? -21.445 -9.972 21.908 1.00 85.06 85 GLY A C 1
ATOM 602 O O . GLY A 1 85 ? -21.209 -9.205 20.977 1.00 85.06 85 GLY A O 1
ATOM 603 N N . LEU A 1 86 ? -21.412 -9.584 23.183 1.00 89.06 86 LEU A N 1
ATOM 604 C CA . LEU A 1 86 ? -20.846 -8.321 23.626 1.00 89.06 86 LEU A CA 1
ATOM 605 C C . LEU A 1 86 ? -19.392 -8.539 24.040 1.00 89.06 86 LEU A C 1
ATOM 607 O O . LEU A 1 86 ? -19.037 -9.580 24.590 1.00 89.06 86 LEU A O 1
ATOM 611 N N . VAL A 1 87 ? -18.571 -7.524 23.808 1.00 89.81 87 VAL A N 1
ATOM 612 C CA . VAL A 1 87 ? -17.181 -7.485 24.269 1.00 89.81 87 VAL A CA 1
ATOM 613 C C . VAL A 1 87 ? -17.164 -7.153 25.763 1.00 89.81 87 VAL A C 1
ATOM 615 O O . VAL A 1 87 ? -17.906 -6.274 26.217 1.00 89.81 87 VAL A O 1
ATOM 618 N N . SER A 1 88 ? -16.356 -7.875 26.540 1.00 89.44 88 SER A N 1
ATOM 619 C CA . SER A 1 88 ? -16.130 -7.547 27.951 1.00 89.44 88 SER A CA 1
ATOM 620 C C . SER A 1 88 ? -15.238 -6.307 28.083 1.00 89.44 88 SER A C 1
ATOM 622 O O . SER A 1 88 ? -14.531 -5.937 27.151 1.00 89.44 88 SER A O 1
ATOM 624 N N . ALA A 1 89 ? -15.263 -5.643 29.242 1.00 87.69 89 ALA A N 1
ATOM 625 C CA . ALA A 1 89 ? -14.370 -4.505 29.474 1.00 87.69 89 ALA A CA 1
ATOM 626 C C . ALA A 1 89 ? -12.892 -4.918 29.341 1.00 87.69 89 ALA A C 1
ATOM 628 O O . ALA A 1 89 ? -12.134 -4.236 28.662 1.00 87.69 89 ALA A O 1
ATOM 629 N N . ASP A 1 90 ? -12.533 -6.081 29.893 1.00 88.94 90 ASP A N 1
ATOM 630 C CA . ASP A 1 90 ? -11.169 -6.612 29.833 1.00 88.94 90 ASP A CA 1
ATOM 631 C C . ASP A 1 90 ? -10.719 -6.893 28.388 1.00 88.94 90 ASP A C 1
ATOM 633 O O . ASP A 1 90 ? -9.608 -6.548 28.007 1.00 88.94 90 ASP A O 1
ATOM 637 N N . GLU A 1 91 ? -11.598 -7.458 27.554 1.00 89.56 91 GLU A N 1
ATOM 638 C CA . GLU A 1 91 ? -11.300 -7.755 26.146 1.00 89.56 91 GLU A CA 1
ATOM 639 C C . GLU A 1 91 ? -11.239 -6.478 25.291 1.00 89.56 91 GLU A C 1
ATOM 641 O O . GLU A 1 91 ? -10.453 -6.392 24.348 1.00 89.56 91 GLU A O 1
ATOM 646 N N . ALA A 1 92 ? -12.023 -5.449 25.632 1.00 90.94 92 ALA A N 1
ATOM 647 C CA . ALA A 1 92 ? -11.899 -4.134 25.007 1.00 90.94 92 ALA A CA 1
ATOM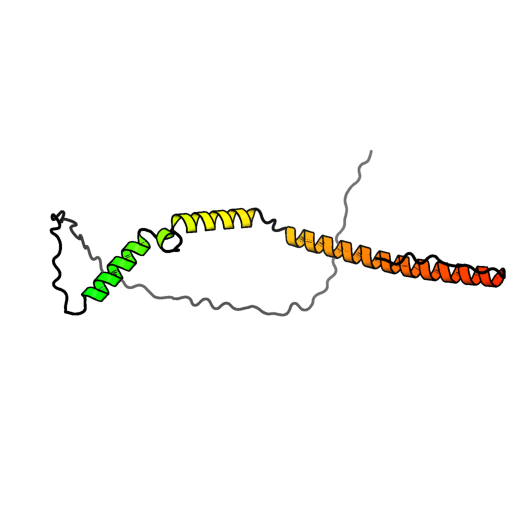 648 C C . ALA A 1 92 ? -10.563 -3.460 25.348 1.00 90.94 92 ALA A C 1
ATOM 650 O O . ALA A 1 92 ? -9.983 -2.797 24.486 1.00 90.94 92 ALA A O 1
ATOM 651 N N . ASP A 1 93 ? -10.087 -3.613 26.582 1.00 93.69 93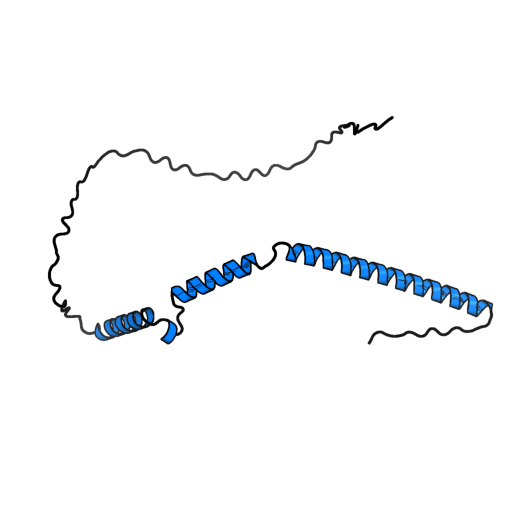 ASP A N 1
ATOM 652 C CA . ASP A 1 93 ? -8.812 -3.050 27.018 1.00 93.69 93 ASP A CA 1
ATOM 653 C C . ASP A 1 93 ? -7.626 -3.827 26.424 1.00 93.69 93 ASP A C 1
ATOM 655 O O . ASP A 1 93 ? -6.709 -3.201 25.895 1.00 93.69 93 ASP A O 1
ATOM 659 N N . GLU A 1 94 ? -7.695 -5.160 26.356 1.00 92.81 94 GLU A N 1
ATOM 660 C CA . GLU A 1 94 ? -6.709 -5.991 25.646 1.00 92.81 94 GLU A CA 1
ATOM 661 C C . GLU A 1 94 ? -6.649 -5.642 24.150 1.00 92.81 94 GLU A C 1
ATOM 663 O O . GLU A 1 94 ? -5.569 -5.477 23.582 1.00 92.81 94 GLU A O 1
ATOM 668 N N . ALA A 1 95 ? -7.801 -5.457 23.498 1.00 91.75 95 ALA A N 1
ATOM 669 C CA . ALA A 1 95 ? -7.846 -5.040 22.100 1.00 91.75 95 ALA A CA 1
ATOM 670 C C . ALA A 1 95 ? -7.241 -3.644 21.890 1.00 91.75 95 ALA A C 1
ATOM 672 O O . ALA A 1 95 ? -6.588 -3.407 20.873 1.00 91.75 95 ALA A O 1
ATOM 673 N N . ARG A 1 96 ? -7.437 -2.713 22.831 1.00 92.94 96 ARG A N 1
ATOM 674 C CA . ARG A 1 96 ? -6.814 -1.382 22.776 1.00 92.94 96 ARG A CA 1
ATOM 675 C C . ARG A 1 96 ? -5.304 -1.459 22.922 1.00 92.94 96 ARG A C 1
ATOM 677 O O . ARG A 1 96 ? -4.615 -0.847 22.116 1.00 92.94 96 ARG A O 1
ATOM 684 N N . GLU A 1 97 ? -4.807 -2.229 23.882 1.00 94.12 97 GLU A N 1
ATOM 685 C CA . GLU A 1 97 ? -3.371 -2.434 24.090 1.00 94.12 97 GLU A CA 1
ATOM 686 C C . GLU A 1 97 ? -2.724 -3.111 22.872 1.00 94.12 97 GLU A C 1
ATOM 688 O O . GLU A 1 97 ? -1.652 -2.710 22.418 1.00 94.12 97 GLU A O 1
ATOM 693 N N . ALA A 1 98 ? -3.412 -4.083 22.266 1.00 91.56 98 ALA A N 1
ATOM 694 C CA . ALA A 1 98 ? -2.971 -4.716 21.029 1.00 91.56 98 ALA A CA 1
ATOM 695 C C . ALA A 1 98 ? -2.924 -3.728 19.851 1.00 91.56 98 ALA A C 1
ATOM 697 O O . ALA A 1 98 ? -1.987 -3.769 19.056 1.00 91.56 98 ALA A O 1
ATOM 698 N N . ILE A 1 99 ? -3.909 -2.830 19.733 1.00 93.25 99 ILE A N 1
ATOM 699 C CA . ILE A 1 99 ? -3.918 -1.776 18.706 1.00 93.25 99 ILE A CA 1
ATOM 700 C C . ILE A 1 99 ? -2.806 -0.757 18.956 1.00 93.25 99 ILE A C 1
ATOM 702 O O . ILE A 1 99 ? -2.162 -0.343 18.000 1.00 93.25 99 ILE A O 1
ATOM 706 N N . GLU A 1 100 ? -2.568 -0.359 20.202 1.00 90.06 100 GLU A N 1
ATOM 707 C CA . GLU A 1 100 ? -1.490 0.563 20.569 1.00 90.06 100 GLU A CA 1
ATOM 708 C C . GLU A 1 100 ? -0.121 -0.047 20.249 1.00 90.06 100 GLU A C 1
ATOM 710 O O . GLU A 1 100 ? 0.674 0.567 19.543 1.00 90.06 100 GLU A O 1
ATOM 715 N N . THR A 1 101 ? 0.094 -1.307 20.632 1.00 87.50 101 THR A N 1
ATOM 716 C CA . THR A 1 101 ? 1.315 -2.058 20.303 1.00 87.50 101 THR A CA 1
ATOM 717 C C . THR A 1 101 ? 1.503 -2.187 18.794 1.00 87.50 101 THR A C 1
ATOM 719 O O . THR A 1 101 ? 2.595 -1.955 18.284 1.00 87.50 101 THR A O 1
ATOM 722 N N . LEU A 1 102 ? 0.440 -2.522 18.056 1.00 86.50 102 LEU A N 1
ATOM 723 C CA . LEU A 1 102 ? 0.494 -2.610 16.598 1.00 86.50 102 LEU A CA 1
ATOM 724 C C . LEU A 1 102 ? 0.756 -1.240 15.964 1.00 86.50 102 LEU A C 1
ATOM 726 O O . LEU A 1 102 ? 1.476 -1.155 14.977 1.00 86.50 102 LEU A O 1
ATOM 730 N N . SER A 1 103 ? 0.184 -0.171 16.516 1.00 81.94 103 SER A N 1
ATOM 731 C CA . SER A 1 103 ? 0.417 1.194 16.050 1.00 81.94 103 SER A CA 1
ATOM 732 C C . SER A 1 103 ? 1.856 1.643 16.283 1.00 81.94 103 SER A C 1
ATOM 734 O O . SER A 1 103 ? 2.357 2.430 15.490 1.00 81.94 103 SER A O 1
ATOM 736 N N . GLU A 1 104 ? 2.510 1.161 17.338 1.00 82.19 104 GLU A N 1
ATOM 737 C CA . GLU A 1 104 ? 3.929 1.417 17.598 1.00 82.19 104 GLU A CA 1
ATOM 738 C C . GLU A 1 104 ? 4.849 0.503 16.767 1.00 82.19 104 GLU A C 1
ATOM 740 O O . GLU A 1 104 ? 5.958 0.893 16.406 1.00 82.19 104 GLU A O 1
ATOM 745 N N . GLU A 1 105 ? 4.387 -0.700 16.407 1.00 79.88 105 GLU A N 1
ATOM 746 C CA . GLU A 1 105 ? 5.102 -1.616 15.510 1.00 79.88 105 GLU A CA 1
ATOM 747 C C . GLU A 1 105 ? 5.025 -1.188 14.035 1.00 79.88 105 GLU A C 1
ATOM 749 O O . GLU A 1 105 ? 5.959 -1.452 13.274 1.00 79.88 105 GLU A O 1
ATOM 754 N N . VAL A 1 106 ? 3.945 -0.518 13.613 1.00 80.75 106 VAL A N 1
ATOM 755 C CA . VAL A 1 106 ? 3.855 0.090 12.278 1.00 80.75 106 VAL A CA 1
ATOM 756 C C . VAL A 1 106 ? 4.895 1.212 12.193 1.00 80.75 106 VAL A C 1
ATOM 758 O O . VAL A 1 106 ? 4.741 2.234 12.861 1.00 80.75 106 VAL A O 1
ATOM 761 N N . PRO A 1 107 ? 5.943 1.073 11.359 1.00 75.69 107 PRO A N 1
ATOM 762 C CA . PRO A 1 107 ? 6.980 2.089 11.278 1.00 75.69 107 PRO A CA 1
ATOM 763 C C . PRO A 1 107 ? 6.383 3.378 10.715 1.00 75.69 107 PRO A C 1
ATOM 765 O O . PRO A 1 107 ? 5.800 3.355 9.628 1.00 75.69 107 PRO A O 1
ATOM 768 N N . GLU A 1 108 ? 6.571 4.510 11.394 1.00 71.25 108 GLU A N 1
ATOM 769 C CA . GLU A 1 108 ? 6.159 5.814 10.846 1.00 71.25 108 GLU A CA 1
ATOM 770 C C . GLU A 1 108 ? 6.851 6.108 9.500 1.00 71.25 108 GLU A C 1
ATOM 772 O O . GLU A 1 108 ? 6.292 6.757 8.615 1.00 71.25 108 GLU A O 1
ATOM 777 N N . ASP A 1 109 ? 8.034 5.525 9.297 1.00 74.50 109 ASP A N 1
ATOM 778 C CA . ASP A 1 109 ? 8.845 5.676 8.090 1.00 74.50 109 ASP A CA 1
ATOM 779 C C . ASP A 1 109 ? 8.396 4.790 6.918 1.00 74.50 109 ASP A C 1
ATOM 781 O O . ASP A 1 109 ? 8.896 4.948 5.801 1.00 74.50 109 ASP A O 1
ATOM 785 N N . LEU A 1 110 ? 7.432 3.881 7.118 1.00 82.69 110 LEU A N 1
ATOM 786 C CA . LEU A 1 110 ? 6.975 2.966 6.066 1.00 82.69 110 LEU A CA 1
ATOM 787 C C . LEU A 1 110 ? 6.426 3.736 4.857 1.00 82.69 110 LEU A C 1
ATOM 789 O O . LEU A 1 110 ? 6.593 3.329 3.707 1.00 82.69 110 LEU A O 1
ATOM 793 N N . GLN A 1 111 ? 5.807 4.890 5.109 1.00 78.38 111 GLN A N 1
ATOM 794 C CA . GLN A 1 111 ? 5.321 5.770 4.055 1.00 78.38 111 GLN A CA 1
ATOM 795 C C . GLN A 1 111 ? 6.474 6.423 3.273 1.00 78.38 111 GLN A C 1
ATOM 797 O O . GLN A 1 111 ? 6.426 6.461 2.043 1.00 78.38 111 GLN A O 1
ATOM 802 N N . GLY A 1 112 ? 7.550 6.833 3.952 1.00 83.56 112 GLY A N 1
ATOM 803 C CA . GLY A 1 112 ? 8.763 7.356 3.312 1.00 83.56 112 GLY A CA 1
ATOM 804 C C . GLY A 1 112 ? 9.529 6.295 2.510 1.00 83.56 112 GLY A C 1
ATOM 805 O O . GLY A 1 112 ? 10.043 6.575 1.421 1.00 83.56 112 GLY A O 1
ATOM 806 N N . GLU A 1 113 ? 9.559 5.049 2.987 1.00 86.62 113 GLU A N 1
ATOM 807 C CA . GLU A 1 113 ? 10.113 3.915 2.239 1.00 86.62 113 GLU A CA 1
ATOM 808 C C . GLU A 1 113 ? 9.302 3.616 0.972 1.00 86.62 113 GLU A C 1
ATOM 810 O O . GLU A 1 113 ? 9.886 3.388 -0.092 1.00 86.62 113 GLU A O 1
ATOM 815 N N . LEU A 1 114 ? 7.967 3.674 1.044 1.00 86.44 114 LEU A N 1
ATOM 816 C CA . LEU A 1 114 ? 7.087 3.503 -0.116 1.00 86.44 114 LEU A CA 1
ATOM 817 C C . LEU A 1 114 ? 7.258 4.623 -1.148 1.00 86.44 114 LEU A C 1
ATOM 819 O O . LEU A 1 114 ? 7.294 4.350 -2.350 1.00 86.44 114 LEU A O 1
ATOM 823 N N . GLU A 1 115 ? 7.396 5.872 -0.707 1.00 87.38 115 GLU A N 1
ATOM 824 C CA . GLU A 1 115 ? 7.692 7.004 -1.591 1.00 87.38 115 GLU A CA 1
ATOM 825 C C . GLU A 1 115 ? 9.057 6.844 -2.268 1.00 87.38 115 GLU A C 1
ATOM 827 O O . GLU A 1 115 ? 9.171 6.987 -3.489 1.00 87.38 115 GLU A O 1
ATOM 832 N N . THR A 1 116 ? 10.079 6.447 -1.508 1.00 91.94 116 THR A N 1
ATOM 833 C CA . THR A 1 116 ? 11.426 6.174 -2.031 1.00 91.94 116 THR A CA 1
ATOM 834 C C . THR A 1 116 ? 11.411 5.038 -3.052 1.00 91.94 116 THR A C 1
ATOM 836 O O . THR A 1 116 ? 12.038 5.126 -4.114 1.00 91.94 116 THR A O 1
ATOM 839 N N . LEU A 1 117 ? 10.676 3.963 -2.762 1.00 92.81 117 LEU A N 1
ATOM 840 C CA . LEU A 1 117 ? 10.535 2.828 -3.663 1.00 92.81 117 LEU A CA 1
ATOM 841 C C . LEU A 1 117 ? 9.809 3.224 -4.953 1.00 92.81 117 LEU A C 1
ATOM 843 O O . LEU A 1 117 ? 10.266 2.858 -6.038 1.00 92.81 117 LEU A O 1
ATOM 847 N N . ASN A 1 118 ? 8.734 4.009 -4.862 1.00 91.31 118 ASN A N 1
ATOM 848 C CA . ASN A 1 118 ? 8.029 4.527 -6.034 1.00 91.31 118 ASN A CA 1
ATOM 849 C C . ASN A 1 118 ? 8.937 5.402 -6.903 1.00 91.31 118 ASN A C 1
ATOM 851 O O . ASN A 1 118 ? 9.016 5.180 -8.112 1.00 91.31 118 ASN A O 1
ATOM 855 N N . ALA A 1 119 ? 9.696 6.317 -6.297 1.00 94.44 119 ALA A N 1
ATOM 856 C CA . ALA A 1 119 ? 10.665 7.139 -7.018 1.00 94.44 119 ALA A CA 1
ATOM 857 C C . ALA A 1 119 ? 11.740 6.283 -7.718 1.00 94.44 119 ALA A C 1
ATOM 859 O O . ALA A 1 119 ? 12.145 6.563 -8.850 1.00 94.44 119 ALA A O 1
ATOM 860 N N . SER A 1 120 ? 12.182 5.195 -7.080 1.00 95.19 120 SER A N 1
ATOM 861 C CA . SER A 1 120 ? 13.115 4.235 -7.679 1.00 95.19 120 SER A CA 1
ATOM 862 C C . SER A 1 120 ? 12.506 3.507 -8.885 1.00 95.19 120 SER A C 1
ATOM 864 O O . SER A 1 120 ? 13.150 3.397 -9.932 1.00 95.19 120 SER A O 1
ATOM 866 N N . ILE A 1 121 ? 11.251 3.055 -8.784 1.00 95.56 121 ILE A N 1
ATOM 867 C CA . ILE A 1 121 ? 10.517 2.401 -9.880 1.00 95.56 121 ILE A CA 1
ATOM 868 C C . ILE A 1 121 ? 10.322 3.354 -11.060 1.00 95.56 121 ILE A C 1
ATOM 870 O O . ILE A 1 121 ? 10.565 2.971 -12.209 1.00 95.56 121 ILE A O 1
ATOM 874 N N . GLU A 1 122 ? 9.939 4.599 -10.798 1.00 94.06 122 GLU A N 1
ATOM 875 C CA . GLU A 1 122 ? 9.803 5.627 -11.828 1.00 94.06 122 GLU A CA 1
ATOM 876 C C . GLU A 1 122 ? 11.149 5.888 -12.522 1.00 94.06 122 GLU A C 1
ATOM 878 O O . GLU A 1 122 ? 11.244 5.872 -13.752 1.00 94.06 122 GLU A O 1
ATOM 883 N N . GLY A 1 123 ? 12.232 5.993 -11.745 1.00 94.06 123 GLY A N 1
ATOM 884 C CA . GLY A 1 123 ? 13.588 6.127 -12.271 1.00 94.06 123 GLY A CA 1
ATOM 885 C C . GLY A 1 123 ? 14.038 4.935 -13.125 1.00 94.06 123 GLY A C 1
ATOM 886 O O . GLY A 1 123 ? 14.699 5.125 -14.150 1.00 94.06 123 GLY A O 1
ATOM 887 N N . MET A 1 124 ? 13.685 3.704 -12.744 1.00 95.19 124 MET A N 1
ATOM 888 C CA . MET A 1 124 ? 13.957 2.507 -13.550 1.00 95.19 124 MET A CA 1
ATOM 889 C C . MET A 1 124 ? 13.154 2.502 -14.850 1.00 95.19 124 MET A C 1
ATOM 891 O O . MET A 1 124 ? 13.715 2.196 -15.902 1.00 95.19 124 MET A O 1
ATOM 895 N N . THR A 1 125 ? 11.883 2.892 -14.796 1.00 94.12 125 THR A N 1
ATOM 896 C CA . THR A 1 125 ? 11.005 2.982 -15.971 1.00 94.12 125 THR A CA 1
ATOM 897 C C . THR A 1 125 ? 11.555 3.989 -16.978 1.00 94.12 125 THR A C 1
ATOM 899 O O . THR A 1 125 ? 11.802 3.638 -18.128 1.00 94.12 125 THR A O 1
ATOM 902 N N . ALA A 1 126 ? 11.926 5.189 -16.524 1.00 93.62 126 ALA A N 1
ATOM 903 C CA . ALA A 1 126 ? 12.527 6.209 -17.383 1.00 93.62 126 ALA A CA 1
ATOM 904 C C . ALA A 1 126 ? 13.856 5.759 -18.025 1.00 93.62 126 ALA A C 1
ATOM 906 O O . ALA A 1 126 ? 14.193 6.155 -19.147 1.00 93.62 126 ALA A O 1
ATOM 907 N N . ARG A 1 127 ? 14.647 4.932 -17.324 1.00 94.75 127 ARG A N 1
ATOM 908 C CA . ARG A 1 127 ? 15.866 4.330 -17.891 1.00 94.75 127 ARG A CA 1
ATOM 909 C C . ARG A 1 127 ? 15.530 3.284 -18.949 1.00 94.75 127 ARG A C 1
ATOM 911 O O . ARG A 1 127 ? 16.174 3.295 -19.995 1.00 94.75 127 ARG A O 1
ATOM 918 N N . LEU A 1 128 ? 14.548 2.420 -18.702 1.00 95.06 128 LEU A N 1
ATOM 919 C CA . LEU A 1 128 ? 14.097 1.424 -19.676 1.00 95.06 128 LEU A CA 1
ATOM 920 C C . LEU A 1 128 ? 13.588 2.090 -20.956 1.00 95.06 128 LEU A C 1
ATOM 922 O O . LEU A 1 128 ? 14.052 1.718 -22.031 1.00 95.06 128 LEU A O 1
ATOM 926 N N . ASP A 1 129 ? 12.781 3.144 -20.849 1.00 93.94 129 ASP A N 1
ATOM 927 C CA . ASP A 1 129 ? 12.286 3.895 -22.011 1.00 93.94 129 ASP A CA 1
ATOM 928 C C . ASP A 1 129 ? 13.434 4.492 -22.838 1.00 93.94 129 ASP A C 1
ATOM 930 O O . ASP A 1 129 ? 13.446 4.455 -24.073 1.00 93.94 129 ASP A O 1
ATOM 934 N N . ARG A 1 130 ? 14.456 5.029 -22.159 1.00 94.75 130 ARG A N 1
ATOM 935 C CA . ARG A 1 130 ? 15.658 5.547 -22.824 1.00 94.75 130 ARG A CA 1
ATOM 936 C C . ARG A 1 130 ? 16.446 4.436 -23.515 1.00 94.75 130 ARG A C 1
ATOM 938 O O . ARG A 1 130 ? 16.984 4.659 -24.598 1.00 94.75 130 ARG A O 1
ATOM 945 N N . HIS A 1 131 ? 16.550 3.268 -22.888 1.00 96.00 131 HIS A N 1
ATOM 946 C CA . HIS A 1 131 ? 17.232 2.114 -23.466 1.00 96.00 131 HIS A CA 1
ATOM 947 C C . HIS A 1 131 ? 16.485 1.591 -24.693 1.00 96.00 131 HIS A C 1
ATOM 949 O O . HIS A 1 131 ? 17.125 1.332 -25.706 1.00 96.00 131 HIS A O 1
ATOM 955 N N . GLU A 1 132 ? 15.158 1.501 -24.638 1.00 93.31 132 GLU A N 1
ATOM 956 C CA . GLU A 1 132 ? 14.324 1.080 -25.763 1.00 93.31 132 GLU A CA 1
ATOM 957 C C . GLU A 1 132 ? 14.477 2.025 -26.955 1.00 93.31 132 GLU A C 1
ATOM 959 O O . GLU A 1 132 ? 14.752 1.576 -28.066 1.00 93.31 132 GLU A O 1
ATOM 964 N N . ARG A 1 133 ? 14.440 3.342 -26.717 1.00 93.94 133 ARG A N 1
ATOM 965 C CA . ARG A 1 133 ? 14.692 4.334 -27.772 1.00 93.94 133 ARG A CA 1
ATOM 966 C C . ARG A 1 133 ? 16.080 4.181 -28.390 1.00 93.94 133 ARG A C 1
ATOM 968 O O . ARG A 1 133 ? 16.219 4.217 -29.607 1.00 93.94 133 ARG A O 1
ATOM 975 N N . ARG A 1 134 ? 17.104 3.961 -27.563 1.00 94.56 134 ARG A N 1
ATOM 976 C CA . ARG A 1 134 ? 18.473 3.763 -28.047 1.00 94.56 134 ARG A CA 1
ATOM 977 C C . ARG A 1 134 ? 18.638 2.460 -28.828 1.00 94.56 134 ARG A C 1
ATOM 979 O O . ARG A 1 134 ? 19.412 2.422 -29.777 1.00 94.56 134 ARG A O 1
ATOM 986 N N . ILE A 1 135 ? 17.938 1.398 -28.434 1.00 95.12 135 ILE A N 1
ATOM 987 C CA . ILE A 1 135 ? 17.906 0.141 -29.187 1.00 95.12 135 ILE A CA 1
ATOM 988 C C . ILE A 1 135 ? 17.248 0.371 -30.546 1.00 95.12 135 ILE A C 1
ATOM 990 O O . ILE A 1 135 ? 17.820 -0.055 -31.540 1.00 95.12 135 ILE A O 1
ATOM 994 N N . ALA A 1 136 ? 16.124 1.089 -30.601 1.00 93.50 136 ALA A N 1
ATOM 995 C CA . ALA A 1 136 ? 15.453 1.413 -31.859 1.00 93.50 136 ALA A CA 1
ATOM 996 C C . ALA A 1 136 ? 16.362 2.216 -32.806 1.00 93.50 136 ALA A C 1
ATOM 998 O O . ALA A 1 136 ? 16.491 1.870 -33.975 1.00 93.50 136 ALA A O 1
ATOM 999 N N . GLU A 1 137 ? 17.068 3.228 -32.292 1.00 95.19 137 GLU A N 1
ATOM 1000 C CA . GLU A 1 137 ? 18.063 3.978 -33.071 1.00 95.19 137 GLU A CA 1
ATOM 1001 C C . GLU A 1 137 ? 19.190 3.068 -33.583 1.00 95.19 137 GLU A C 1
ATOM 1003 O O . GLU A 1 137 ? 19.569 3.135 -34.748 1.00 95.19 137 GLU A O 1
ATOM 1008 N N . LEU A 1 138 ? 19.727 2.184 -32.737 1.00 95.62 138 LEU A N 1
ATOM 1009 C CA . LEU A 1 138 ? 20.770 1.245 -33.155 1.00 95.62 138 LEU A CA 1
ATOM 1010 C C . LEU A 1 138 ? 20.265 0.263 -34.218 1.00 95.62 138 LEU A C 1
ATOM 1012 O O . LEU A 1 138 ? 20.994 -0.020 -35.167 1.00 95.62 138 LEU A O 1
ATOM 1016 N N . GLN A 1 139 ? 19.039 -0.236 -34.083 1.00 93.06 139 GLN A N 1
ATOM 1017 C CA . GLN A 1 139 ? 18.414 -1.110 -35.074 1.00 93.06 139 GLN A CA 1
ATOM 1018 C C . GLN A 1 139 ? 18.286 -0.403 -36.428 1.00 93.06 139 GLN A C 1
ATOM 1020 O O . GLN A 1 139 ? 18.720 -0.970 -37.428 1.00 93.06 139 GLN A O 1
ATOM 1025 N N . ASP A 1 140 ? 17.833 0.853 -36.442 1.00 95.25 140 ASP A N 1
ATOM 1026 C CA . ASP A 1 140 ? 17.744 1.685 -37.651 1.00 95.25 140 ASP A CA 1
ATOM 1027 C C . ASP A 1 140 ? 19.119 1.886 -38.313 1.00 95.25 140 ASP A C 1
ATOM 1029 O O . ASP A 1 140 ? 19.288 1.691 -39.518 1.00 95.25 140 ASP A O 1
ATOM 1033 N N . THR A 1 141 ? 20.166 2.162 -37.522 1.00 95.25 141 THR A N 1
ATOM 1034 C CA . THR A 1 141 ? 21.528 2.278 -38.079 1.00 95.25 141 THR A CA 1
ATOM 1035 C C . THR A 1 141 ? 22.040 0.972 -38.684 1.00 95.25 141 THR A C 1
ATOM 1037 O O . THR A 1 141 ? 22.730 0.991 -39.705 1.00 95.25 141 THR A 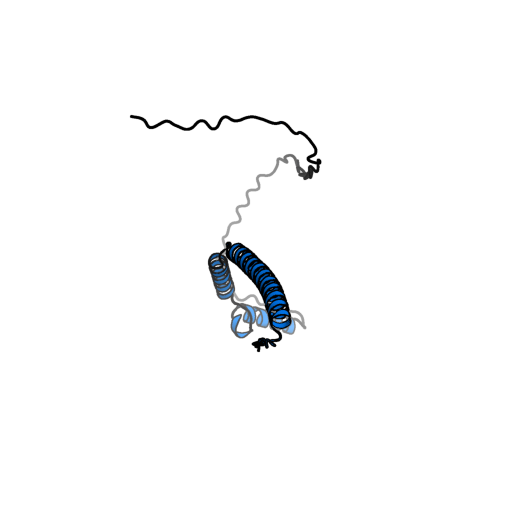O 1
ATOM 1040 N N . VAL A 1 142 ? 21.720 -0.167 -38.067 1.00 95.00 142 VAL A N 1
ATOM 1041 C CA . VAL A 1 142 ? 22.113 -1.487 -38.567 1.00 95.00 142 VAL A CA 1
ATOM 1042 C C . VAL A 1 142 ? 21.351 -1.823 -39.845 1.00 95.00 142 VAL A C 1
ATOM 1044 O O . VAL A 1 142 ? 21.957 -2.357 -40.772 1.00 95.00 142 VAL A O 1
ATOM 1047 N N . GLU A 1 143 ? 20.068 -1.481 -39.927 1.00 95.06 143 GLU A N 1
ATOM 1048 C CA . GLU A 1 143 ? 19.255 -1.666 -41.129 1.00 95.06 143 GLU A CA 1
ATOM 1049 C C . GLU A 1 143 ? 19.781 -0.815 -42.292 1.00 95.06 143 GLU A C 1
ATOM 1051 O O . GLU A 1 143 ? 20.015 -1.343 -43.379 1.00 95.06 143 GLU A O 1
ATOM 1056 N N . SER A 1 144 ? 20.122 0.453 -42.039 1.00 93.88 144 SER A N 1
ATOM 1057 C CA . SER A 1 144 ? 20.758 1.327 -43.033 1.00 93.88 144 SER A CA 1
ATOM 1058 C C . SER A 1 144 ? 22.103 0.776 -43.527 1.00 93.88 144 SER A C 1
ATOM 1060 O O . SER A 1 144 ? 22.386 0.774 -44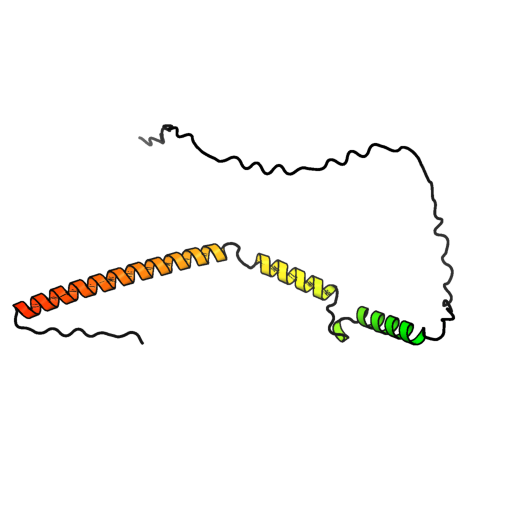.727 1.00 93.88 144 SER A O 1
ATOM 1062 N N . LEU A 1 145 ? 22.938 0.255 -42.623 1.00 95.06 145 LEU A N 1
ATOM 1063 C CA . LEU A 1 145 ? 24.196 -0.393 -43.001 1.00 95.06 145 LEU A CA 1
ATOM 1064 C C . LEU A 1 145 ? 23.954 -1.665 -43.823 1.00 95.06 145 LEU A C 1
ATOM 1066 O O . LEU A 1 145 ? 24.650 -1.890 -44.812 1.00 95.06 145 LEU A O 1
ATOM 1070 N N . ALA A 1 146 ? 22.979 -2.489 -43.442 1.00 94.12 146 ALA A N 1
ATOM 1071 C CA . ALA A 1 146 ? 22.631 -3.702 -44.171 1.00 94.12 146 ALA A CA 1
ATOM 1072 C C . ALA A 1 146 ? 22.168 -3.385 -45.598 1.00 94.12 146 ALA A C 1
ATOM 1074 O O . ALA A 1 146 ? 22.667 -3.998 -46.543 1.00 94.12 146 ALA A O 1
ATOM 1075 N N . GLU A 1 147 ? 21.320 -2.367 -45.762 1.00 93.50 147 GLU A N 1
ATOM 1076 C CA . GLU A 1 147 ? 20.860 -1.881 -47.063 1.00 93.50 147 GLU A CA 1
ATOM 1077 C C . GLU A 1 147 ? 22.035 -1.451 -47.956 1.00 93.50 147 GLU A C 1
ATOM 1079 O O . GLU A 1 147 ? 22.132 -1.892 -49.104 1.00 93.50 147 GLU A O 1
ATOM 1084 N N . ILE A 1 148 ? 22.985 -0.671 -47.422 1.00 94.62 148 ILE A N 1
ATOM 1085 C CA . ILE A 1 148 ? 24.194 -0.244 -48.153 1.00 94.62 148 ILE A CA 1
ATOM 1086 C C . ILE A 1 148 ? 25.041 -1.447 -48.593 1.00 94.62 148 ILE A C 1
ATOM 1088 O O . ILE A 1 148 ? 25.616 -1.438 -49.684 1.00 94.62 148 ILE A O 1
ATOM 1092 N N . LEU A 1 149 ? 25.133 -2.484 -47.758 1.00 92.75 149 LEU A N 1
ATOM 1093 C CA . LEU A 1 149 ? 25.881 -3.703 -48.064 1.00 92.75 149 LEU A CA 1
ATOM 1094 C C . LEU A 1 149 ? 25.097 -4.698 -48.944 1.00 92.75 149 LEU A C 1
ATOM 1096 O O . LEU A 1 149 ? 25.653 -5.734 -49.313 1.00 92.75 149 LEU A O 1
ATOM 1100 N N . GLY A 1 150 ? 23.837 -4.414 -49.293 1.00 91.19 150 GLY A N 1
ATOM 1101 C CA . GLY A 1 150 ? 22.958 -5.347 -50.008 1.00 91.19 150 GLY A CA 1
ATOM 1102 C C . GLY A 1 150 ? 22.622 -6.606 -49.199 1.00 91.19 150 GLY A C 1
ATOM 1103 O O . GLY A 1 150 ? 22.275 -7.640 -49.774 1.00 91.19 150 GLY A O 1
ATOM 1104 N N . ALA A 1 151 ? 22.770 -6.536 -47.877 1.00 91.56 151 ALA A N 1
ATOM 1105 C CA . ALA A 1 151 ? 22.410 -7.575 -46.927 1.00 91.56 151 ALA A CA 1
ATOM 1106 C C . ALA A 1 151 ? 21.045 -7.262 -46.289 1.00 91.56 151 ALA A C 1
ATOM 1108 O O . ALA A 1 151 ? 20.579 -6.128 -46.305 1.00 91.56 151 ALA A O 1
ATOM 1109 N N . SER A 1 152 ? 20.399 -8.272 -45.707 1.00 83.44 152 SER A N 1
ATOM 1110 C CA . SER A 1 152 ? 19.173 -8.105 -44.918 1.00 83.44 152 SER A CA 1
ATOM 1111 C C . SER A 1 152 ? 19.440 -8.551 -43.482 1.00 83.44 152 SER A C 1
ATOM 1113 O O . SER A 1 152 ? 20.156 -9.533 -43.266 1.00 83.44 152 SER A O 1
ATOM 1115 N N . VAL A 1 153 ? 18.906 -7.806 -42.514 1.00 84.12 153 VAL A N 1
ATOM 1116 C CA . VAL A 1 153 ? 19.017 -8.088 -41.077 1.00 84.12 153 VAL A CA 1
ATOM 1117 C C . VAL A 1 153 ? 17.619 -8.356 -40.524 1.00 84.12 153 VAL A C 1
ATOM 1119 O O . VAL A 1 153 ? 16.676 -7.645 -40.851 1.00 84.12 153 VAL A O 1
ATOM 1122 N N . GLU A 1 154 ? 17.495 -9.383 -39.683 1.00 84.38 154 GLU A N 1
ATOM 1123 C CA . GLU A 1 154 ? 16.262 -9.746 -38.979 1.00 84.38 154 GLU A CA 1
ATOM 1124 C C . GLU A 1 154 ? 16.495 -9.623 -37.466 1.00 84.38 154 GLU A C 1
ATOM 1126 O O . GLU A 1 154 ? 17.484 -10.143 -36.940 1.00 84.38 154 GLU A O 1
ATOM 1131 N N . PHE A 1 155 ? 15.604 -8.920 -36.761 1.00 84.50 155 PHE A N 1
ATOM 1132 C CA . PHE A 1 155 ? 15.695 -8.720 -35.314 1.00 84.50 155 PHE A CA 1
ATOM 1133 C C . PHE A 1 155 ? 14.727 -9.652 -34.570 1.00 84.50 155 PHE A C 1
ATOM 1135 O O . PHE A 1 155 ? 13.515 -9.602 -34.777 1.00 84.50 155 PHE A O 1
ATOM 1142 N N . GLU A 1 156 ? 15.249 -10.478 -33.657 1.00 80.31 156 GLU A N 1
ATOM 1143 C CA . GLU A 1 156 ? 14.431 -11.329 -32.782 1.00 80.31 156 GLU A CA 1
ATOM 1144 C C . GLU A 1 156 ? 13.749 -10.467 -31.706 1.00 80.31 156 GLU A C 1
ATOM 1146 O O . GLU A 1 156 ? 14.333 -10.143 -30.669 1.00 80.31 156 GLU A O 1
ATOM 1151 N N . HIS A 1 157 ? 12.487 -10.098 -31.931 1.00 67.69 157 HIS A N 1
ATOM 1152 C CA . HIS A 1 157 ? 11.655 -9.507 -30.887 1.00 67.69 157 HIS A CA 1
ATOM 1153 C C . HIS A 1 157 ? 11.251 -10.588 -29.880 1.00 67.69 157 HIS A C 1
ATOM 1155 O O . HIS A 1 157 ? 10.254 -11.292 -30.050 1.00 67.69 157 HIS A O 1
ATOM 1161 N N . ARG A 1 158 ? 12.012 -10.705 -28.789 1.00 61.72 158 ARG A N 1
ATOM 1162 C CA . ARG A 1 158 ? 11.602 -11.482 -27.614 1.00 61.72 158 ARG A CA 1
ATOM 1163 C C . ARG A 1 158 ? 10.480 -10.734 -26.891 1.00 61.72 158 ARG A C 1
ATOM 1165 O O . ARG A 1 158 ? 10.725 -9.973 -25.959 1.00 61.72 158 ARG A O 1
ATOM 1172 N N . GLY A 1 159 ? 9.256 -10.906 -27.381 1.00 44.75 159 GLY A N 1
ATOM 1173 C CA . GLY A 1 159 ? 8.052 -10.342 -26.781 1.00 44.75 159 GLY A CA 1
ATOM 1174 C C . GLY A 1 159 ? 7.886 -10.800 -25.331 1.00 44.75 159 GLY A C 1
ATOM 1175 O O . GLY A 1 159 ? 8.024 -11.986 -25.029 1.00 44.75 159 GLY A O 1
ATOM 1176 N N . LYS A 1 160 ? 7.608 -9.839 -24.442 1.00 45.22 160 LYS A N 1
ATOM 1177 C CA . LYS A 1 160 ? 7.115 -10.079 -23.080 1.00 45.22 160 LYS A CA 1
ATOM 1178 C C . LYS A 1 160 ? 5.892 -11.007 -23.135 1.00 45.22 160 LYS A C 1
ATOM 1180 O O . LYS A 1 160 ? 4.948 -10.705 -23.864 1.00 45.22 160 LYS A O 1
ATOM 1185 N N . ALA A 1 161 ? 5.928 -12.090 -22.359 1.00 37.28 161 ALA A N 1
ATOM 1186 C CA . ALA A 1 161 ? 4.739 -12.819 -21.915 1.00 37.28 161 ALA A CA 1
ATOM 1187 C C . ALA A 1 161 ? 4.138 -12.133 -20.681 1.00 37.28 161 ALA A C 1
ATOM 1189 O O . ALA A 1 161 ? 4.928 -11.513 -19.927 1.00 37.28 161 ALA A O 1
#

Sequence (161 aa):
MDTNPIETERSESDSTDDDAETAATASVVEADDAATDGGETDTEAESGGSSAVGPLTITLPDGSESVSEAILSHRRMLTNPSDHGLVSADEADEAREAIETLSEEVPEDLQGELETLNASIEGMTARLDRHERRIAELQDTVESLAEILGASVEFEHRGKA

Radius of gyration: 41.32 Å; chains: 1; bounding box: 103×56×110 Å

Secondary structure (DSSP, 8-state):
-----------------------------------------------------------PPTTHHHHHHHHHHHHHHHHSSGGGTPPPHHHHHHHHHHHHHHHHHS-TTHHHHHHHHHHHHHHHHHHHHHHHHHHHHHHHHHHHHHHHTT-----------

Organism: NCBI:txid767515

Foldseek 3Di:
DDDDDDDPDDDDDDDDDDDDDDDPPPDDPDPPDDDDDDDDDDDPPPPPDPDPDDDDDDPDDDPCVVVVVVVVVVVVCLVCVVVVVHAHPVNVVVVVVVVVVVVVVPDPCVVVVVVVVVVVVVVVVVVVVVVVVVVVVVVVVVQVVCVVVVHHDDDDPPDDD